Protein AF-A0A1I0D406-F1 (afdb_monomer_lite)

pLDDT: mean 74.61, std 15.65, range [43.16, 87.81]

InterPro domains:
  IPR025246 Transposase IS30-like HTH domain [PF13936] (12-55)

Radius of gyration: 12.5 Å; chains: 1; bounding box: 31×36×23 Å

Secondary structure (DSSP, 8-state):
---------PPTTPPPPHHHHHHHHHHHHHH---HHHHHHHTTS-HHHHHHHHHT-----

Structure (mmCIF, N/CA/C/O backbone):
data_AF-A0A1I0D406-F1
#
_entry.id   AF-A0A1I0D406-F1
#
loop_
_atom_site.group_PDB
_atom_site.id
_atom_site.type_symbol
_atom_site.label_atom_id
_atom_site.label_alt_id
_atom_site.label_comp_id
_atom_site.label_asym_id
_atom_site.label_entity_id
_atom_site.label_seq_id
_atom_site.pdbx_PDB_ins_code
_atom_site.Cartn_x
_atom_site.Cartn_y
_atom_site.Cartn_z
_atom_site.occupancy
_atom_site.B_iso_or_equiv
_atom_site.auth_seq_id
_atom_site.auth_comp_id
_atom_site.auth_asym_id
_atom_site.auth_atom_id
_atom_site.pdbx_PDB_model_num
ATOM 1 N N . MET A 1 1 ? 12.348 -30.931 -8.832 1.00 43.16 1 MET A N 1
ATOM 2 C CA . MET A 1 1 ? 12.968 -29.758 -8.186 1.00 43.16 1 MET A CA 1
ATOM 3 C C . MET A 1 1 ? 12.312 -28.520 -8.775 1.00 43.16 1 MET A C 1
ATOM 5 O O . MET A 1 1 ? 12.764 -28.033 -9.801 1.00 43.16 1 MET A O 1
ATOM 9 N N . CYS A 1 2 ? 11.178 -28.094 -8.221 1.00 48.06 2 CYS A N 1
ATOM 10 C CA . CYS A 1 2 ? 10.538 -26.852 -8.647 1.00 48.06 2 CYS A CA 1
ATOM 11 C C . CYS A 1 2 ? 11.322 -25.717 -7.990 1.00 48.06 2 CYS A C 1
ATOM 13 O O . CYS A 1 2 ? 11.387 -25.649 -6.767 1.00 48.06 2 CYS A O 1
ATOM 15 N N . GLN A 1 3 ? 12.019 -24.903 -8.778 1.00 45.59 3 GLN A N 1
ATOM 16 C CA . GLN A 1 3 ? 12.639 -23.697 -8.246 1.00 45.59 3 GLN A CA 1
ATOM 17 C C . GLN A 1 3 ? 11.527 -22.674 -8.008 1.00 45.59 3 GLN A C 1
ATOM 19 O O . GLN A 1 3 ? 11.130 -21.966 -8.929 1.00 45.59 3 GLN A O 1
ATOM 24 N N . ASP A 1 4 ? 11.041 -22.588 -6.771 1.00 43.84 4 ASP A N 1
ATOM 25 C CA . ASP A 1 4 ? 10.201 -21.489 -6.287 1.00 43.84 4 ASP A CA 1
ATOM 26 C C . ASP A 1 4 ? 11.060 -20.239 -6.060 1.00 43.84 4 ASP A C 1
ATOM 28 O O . ASP A 1 4 ? 11.164 -19.705 -4.958 1.00 43.84 4 ASP A O 1
ATOM 32 N N . ASN A 1 5 ? 11.723 -19.760 -7.113 1.00 45.59 5 ASN A N 1
ATOM 33 C CA . ASN A 1 5 ? 12.343 -18.447 -7.071 1.00 45.59 5 ASN A CA 1
ATOM 34 C C . ASN A 1 5 ? 11.279 -17.403 -7.422 1.00 45.59 5 ASN A C 1
ATOM 36 O O . ASN A 1 5 ? 11.302 -16.800 -8.492 1.00 45.59 5 ASN A O 1
ATOM 40 N N . 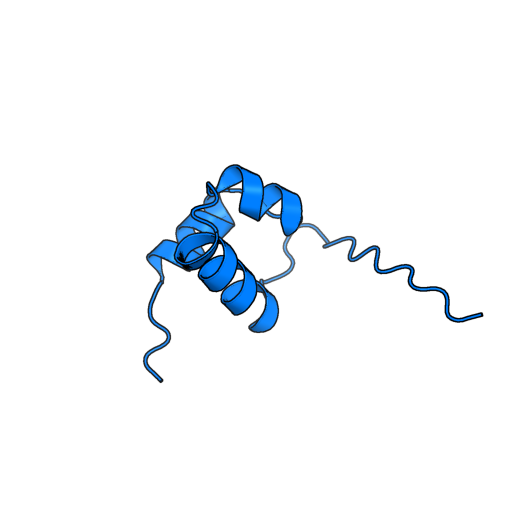CYS A 1 6 ? 10.338 -17.186 -6.502 1.00 44.19 6 CYS A N 1
ATOM 41 C CA . CYS A 1 6 ? 9.416 -16.052 -6.526 1.00 44.19 6 CYS A CA 1
ATOM 42 C C . CYS A 1 6 ? 10.155 -14.741 -6.192 1.00 44.19 6 CYS A C 1
ATOM 44 O O . CYS A 1 6 ? 9.652 -13.929 -5.416 1.00 44.19 6 CYS A O 1
ATOM 46 N N . ASN A 1 7 ? 11.335 -14.501 -6.775 1.00 45.44 7 ASN A N 1
ATOM 47 C CA . ASN A 1 7 ? 11.913 -13.163 -6.825 1.00 45.44 7 ASN A CA 1
ATOM 48 C C . ASN A 1 7 ? 11.069 -12.374 -7.822 1.00 45.44 7 ASN A C 1
ATOM 50 O O . ASN A 1 7 ? 11.409 -12.257 -8.997 1.00 45.44 7 ASN A O 1
ATOM 54 N N . THR A 1 8 ? 9.918 -11.879 -7.368 1.00 53.72 8 THR A N 1
ATOM 55 C CA . THR A 1 8 ? 9.169 -10.871 -8.117 1.00 53.72 8 THR A CA 1
ATOM 56 C C . THR A 1 8 ? 9.944 -9.566 -7.955 1.00 53.72 8 THR A C 1
ATOM 58 O O . THR A 1 8 ? 9.583 -8.709 -7.152 1.00 53.72 8 THR A O 1
ATOM 61 N N . GLU A 1 9 ? 11.085 -9.459 -8.637 1.00 56.94 9 GLU A N 1
ATOM 62 C CA . GLU A 1 9 ? 11.824 -8.208 -8.748 1.00 56.94 9 GLU A CA 1
ATOM 63 C C . GLU A 1 9 ? 10.964 -7.271 -9.591 1.00 56.94 9 GLU A C 1
ATOM 65 O O . GLU A 1 9 ? 10.962 -7.324 -10.822 1.00 56.94 9 GLU A O 1
ATOM 70 N N . ARG A 1 10 ? 10.140 -6.459 -8.922 1.00 61.16 10 ARG A N 1
ATOM 71 C CA . ARG A 1 10 ? 9.312 -5.477 -9.613 1.00 61.16 10 ARG A CA 1
ATOM 72 C C . ARG A 1 10 ? 10.222 -4.431 -10.219 1.00 61.16 10 ARG A C 1
ATOM 74 O O . ARG A 1 10 ? 11.018 -3.793 -9.529 1.00 61.16 10 ARG A O 1
ATOM 81 N N . SER A 1 11 ? 10.079 -4.226 -11.518 1.00 63.94 11 SER A N 1
ATOM 82 C CA . SER A 1 11 ? 10.776 -3.137 -12.189 1.00 63.94 11 SER A CA 1
ATOM 83 C C . SER A 1 11 ? 10.205 -1.794 -11.721 1.00 63.94 11 SER A C 1
ATOM 85 O O . SER A 1 11 ? 8.993 -1.643 -11.545 1.00 63.94 11 SER A O 1
ATOM 87 N N . LYS A 1 12 ? 11.068 -0.788 -11.517 1.00 59.47 12 LYS A N 1
ATOM 88 C CA . LYS A 1 12 ? 10.618 0.581 -11.206 1.00 59.47 12 LYS A CA 1
ATOM 89 C C . LYS A 1 12 ? 9.635 1.052 -12.285 1.00 59.47 12 LYS A C 1
ATOM 91 O O . LYS A 1 12 ? 10.002 1.130 -13.451 1.00 59.47 12 LYS A O 1
ATOM 96 N N . GLY A 1 13 ? 8.414 1.401 -11.877 1.00 64.56 13 GLY A N 1
ATOM 97 C CA . GLY A 1 13 ? 7.353 1.867 -12.781 1.00 64.56 13 GLY A CA 1
ATOM 98 C C . GLY A 1 13 ? 6.372 0.785 -13.238 1.00 64.56 13 GLY A C 1
ATOM 99 O O . GLY A 1 13 ? 5.460 1.092 -14.000 1.00 64.56 13 GLY A O 1
ATOM 100 N N . GLU A 1 14 ? 6.510 -0.454 -12.765 1.00 76.00 14 GLU A N 1
ATOM 101 C CA . GLU A 1 14 ? 5.500 -1.483 -12.998 1.00 76.00 14 GLU A CA 1
ATOM 102 C C . GLU A 1 14 ? 4.176 -1.120 -12.304 1.00 76.00 14 GLU A C 1
ATOM 104 O O . GLU A 1 14 ? 4.140 -0.735 -11.131 1.00 76.00 14 GLU A O 1
ATOM 109 N N . HIS A 1 15 ? 3.071 -1.228 -13.043 1.00 78.31 15 HIS A N 1
ATOM 110 C CA . HIS A 1 15 ? 1.740 -0.995 -12.497 1.00 78.31 15 HIS A CA 1
ATOM 111 C C . HIS A 1 15 ? 1.314 -2.149 -11.584 1.00 78.31 15 HIS A C 1
ATOM 113 O O . HIS A 1 15 ? 1.508 -3.321 -11.903 1.00 78.31 15 HIS A O 1
ATOM 119 N N . LEU A 1 16 ? 0.666 -1.810 -10.466 1.00 79.69 16 LEU A N 1
ATOM 120 C CA . LEU A 1 16 ? 0.069 -2.801 -9.573 1.00 79.69 16 LEU A CA 1
ATOM 121 C C . LEU A 1 16 ? -0.994 -3.614 -10.312 1.00 79.69 16 LEU A C 1
ATOM 123 O O . LEU A 1 16 ? -1.897 -3.057 -10.944 1.00 79.69 16 LEU A O 1
ATOM 127 N N . THR A 1 17 ? -0.894 -4.935 -10.206 1.00 84.12 17 THR A N 1
ATOM 128 C CA . THR A 1 17 ? -1.892 -5.848 -10.759 1.00 84.12 17 THR A CA 1
ATOM 129 C C . THR A 1 17 ? -3.113 -5.920 -9.843 1.00 84.12 17 THR A C 1
ATOM 131 O O . THR A 1 17 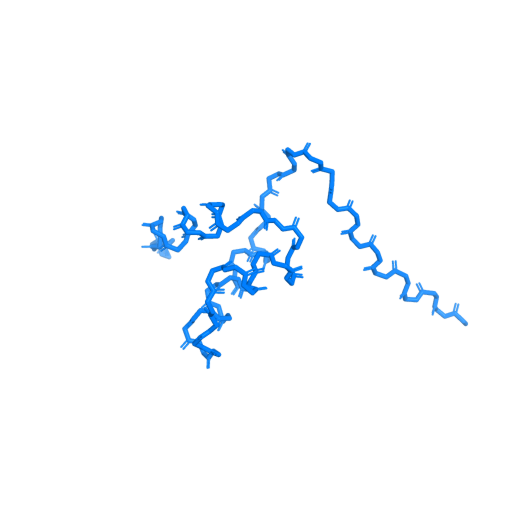? -3.062 -5.538 -8.673 1.00 84.12 17 THR A O 1
ATOM 134 N N . TYR A 1 18 ? -4.223 -6.469 -10.342 1.00 81.94 18 TYR A N 1
ATOM 135 C CA . TYR A 1 18 ? -5.406 -6.724 -9.511 1.00 81.94 18 TYR A CA 1
ATOM 136 C C . TYR A 1 18 ? -5.070 -7.566 -8.267 1.00 81.94 18 TYR A C 1
ATOM 138 O O . TYR A 1 18 ? -5.532 -7.264 -7.171 1.00 81.94 18 TYR A O 1
ATOM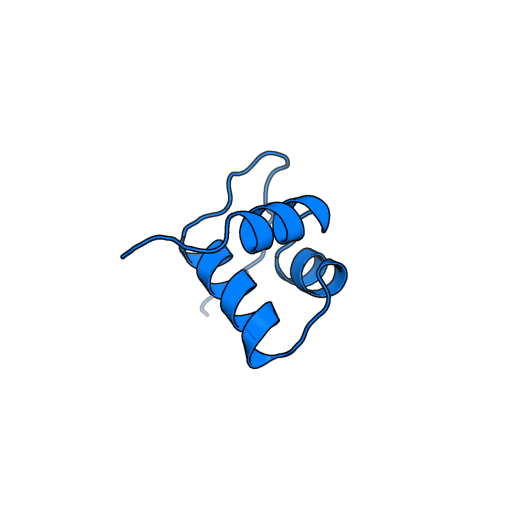 146 N N . LYS A 1 19 ? -4.183 -8.563 -8.405 1.00 82.81 19 LYS A N 1
ATOM 147 C CA . LYS A 1 19 ? -3.720 -9.385 -7.275 1.00 82.81 19 LYS A CA 1
ATOM 148 C C . LYS A 1 19 ? -2.985 -8.560 -6.218 1.00 82.81 19 LYS A C 1
ATOM 150 O O . LYS A 1 19 ? -3.172 -8.806 -5.031 1.00 82.81 19 LYS A O 1
ATOM 155 N N . ASP A 1 20 ? -2.169 -7.591 -6.632 1.00 84.44 20 ASP A N 1
ATOM 156 C CA . ASP A 1 20 ? -1.490 -6.688 -5.699 1.00 84.44 20 ASP A CA 1
ATOM 157 C C . ASP A 1 20 ? -2.487 -5.816 -4.937 1.00 84.44 20 ASP A C 1
ATOM 159 O O . ASP A 1 20 ? -2.354 -5.660 -3.729 1.00 84.44 20 ASP A O 1
ATOM 163 N N . ARG A 1 21 ? -3.513 -5.291 -5.618 1.00 84.31 21 ARG A N 1
ATOM 164 C CA . ARG A 1 21 ? -4.567 -4.483 -4.981 1.00 84.31 21 ARG A CA 1
ATOM 165 C C . ARG A 1 21 ? -5.341 -5.276 -3.933 1.00 84.31 21 ARG A C 1
ATOM 167 O O . ARG A 1 21 ? -5.505 -4.794 -2.819 1.00 84.31 21 ARG A O 1
ATOM 174 N N . VAL A 1 22 ? -5.734 -6.509 -4.261 1.00 86.50 22 VAL A N 1
ATOM 175 C CA . VAL A 1 22 ? -6.405 -7.415 -3.313 1.00 86.50 22 VAL A CA 1
ATOM 176 C C . VAL A 1 22 ? -5.502 -7.720 -2.115 1.00 86.50 22 VAL A C 1
ATOM 178 O O . VAL A 1 22 ? -5.970 -7.717 -0.979 1.00 86.50 22 VAL A O 1
ATOM 181 N N . LYS A 1 23 ? -4.194 -7.927 -2.333 1.00 87.25 23 LYS A N 1
ATOM 182 C CA . LYS A 1 23 ? -3.233 -8.085 -1.231 1.00 87.25 23 LYS A CA 1
ATOM 183 C C . LYS A 1 23 ? -3.147 -6.831 -0.365 1.00 87.25 23 LYS A C 1
ATOM 185 O O . LYS A 1 23 ? -3.202 -6.963 0.849 1.00 87.25 23 LYS A O 1
ATOM 190 N N . ILE A 1 24 ? -3.032 -5.639 -0.955 1.00 86.88 24 ILE A N 1
ATOM 191 C CA . ILE A 1 24 ? -2.993 -4.370 -0.208 1.00 86.88 24 ILE A CA 1
ATOM 192 C C . ILE A 1 24 ? -4.231 -4.239 0.684 1.00 86.88 24 ILE A C 1
ATOM 194 O O . ILE A 1 24 ? -4.095 -3.958 1.871 1.00 86.88 24 ILE A O 1
ATOM 198 N N . GLU A 1 25 ? -5.417 -4.483 0.127 1.00 85.56 25 GLU A N 1
ATOM 199 C CA . GLU A 1 25 ? -6.683 -4.392 0.854 1.00 85.56 25 GLU A CA 1
ATOM 200 C C . GLU A 1 25 ? -6.772 -5.423 1.984 1.00 85.56 25 GLU A C 1
ATOM 202 O O . GLU A 1 25 ? -7.135 -5.078 3.105 1.00 85.56 25 GLU A O 1
ATOM 207 N N . HIS A 1 26 ? -6.379 -6.672 1.725 1.00 87.31 26 HIS A N 1
ATOM 208 C CA . HIS A 1 26 ? -6.345 -7.727 2.734 1.00 87.31 26 HIS A CA 1
ATOM 209 C C . HIS A 1 26 ? -5.366 -7.405 3.872 1.00 87.31 26 HIS A C 1
ATOM 211 O O . HIS A 1 26 ? -5.715 -7.534 5.042 1.00 87.31 26 HIS A O 1
ATOM 217 N N . LEU A 1 27 ? -4.151 -6.956 3.548 1.00 87.38 27 LEU A N 1
ATOM 218 C CA . LEU A 1 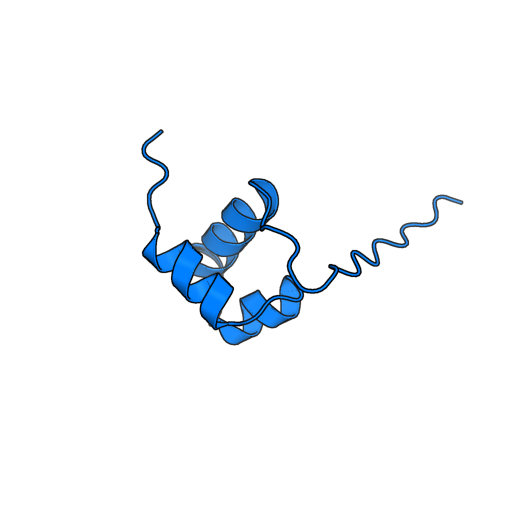27 ? -3.133 -6.614 4.543 1.00 87.38 27 LEU A CA 1
ATOM 219 C C . LEU A 1 27 ? -3.545 -5.399 5.384 1.00 87.38 27 LEU A C 1
ATOM 221 O O . LEU A 1 27 ? -3.285 -5.376 6.585 1.00 87.38 27 LEU A O 1
ATOM 225 N N . TYR A 1 28 ? -4.207 -4.418 4.770 1.00 86.62 28 TYR A N 1
ATOM 226 C CA . TYR A 1 28 ? -4.683 -3.228 5.464 1.00 86.62 28 TYR A CA 1
ATOM 227 C C . TYR A 1 28 ? -5.910 -3.519 6.341 1.00 86.62 28 TYR A C 1
ATOM 229 O O . TYR A 1 28 ? -5.900 -3.181 7.516 1.00 86.62 28 TYR A O 1
ATOM 237 N N . ASN A 1 29 ? -6.935 -4.193 5.805 1.00 84.19 29 ASN A N 1
ATOM 238 C CA . ASN A 1 29 ? -8.193 -4.432 6.524 1.00 84.19 29 ASN A CA 1
ATOM 239 C C . ASN A 1 29 ? -8.144 -5.623 7.492 1.00 84.19 29 ASN A C 1
ATOM 241 O O . ASN A 1 29 ? -8.838 -5.601 8.503 1.00 84.19 29 ASN A O 1
ATOM 245 N N . GLN A 1 30 ? -7.396 -6.689 7.180 1.00 83.88 30 GLN A N 1
ATOM 246 C CA . GLN A 1 30 ? -7.384 -7.907 8.007 1.00 83.88 30 GLN A CA 1
ATOM 247 C C . GLN A 1 30 ? -6.187 -7.987 8.950 1.00 83.88 30 GLN A C 1
ATOM 249 O O . GLN A 1 30 ? -6.310 -8.554 10.031 1.00 83.88 30 GLN A O 1
ATOM 254 N N . GLN A 1 31 ? -5.028 -7.466 8.540 1.00 82.00 31 GLN A N 1
ATOM 255 C CA . GLN A 1 31 ? -3.799 -7.537 9.339 1.00 82.00 31 GLN A CA 1
ATOM 256 C C . GLN A 1 31 ? -3.440 -6.207 10.010 1.00 82.00 31 GLN A C 1
ATOM 258 O O . GLN A 1 31 ? -2.415 -6.154 10.685 1.00 82.00 31 GLN A O 1
ATOM 263 N N . ASP A 1 32 ? -4.250 -5.157 9.816 1.00 84.25 32 ASP A N 1
ATOM 264 C CA . ASP A 1 32 ? -4.041 -3.799 10.349 1.00 84.25 32 ASP A CA 1
ATOM 265 C C . ASP A 1 32 ? -2.604 -3.282 10.113 1.00 84.25 32 ASP A C 1
ATOM 267 O O . ASP A 1 32 ? -2.023 -2.538 10.904 1.00 84.25 32 ASP A O 1
ATOM 271 N N . LYS A 1 33 ? -1.977 -3.729 9.014 1.00 86.81 33 LYS A N 1
ATOM 272 C CA . LYS A 1 33 ? -0.586 -3.397 8.702 1.00 86.81 33 LYS A CA 1
ATOM 273 C C . LYS A 1 33 ? -0.483 -1.959 8.222 1.00 86.81 33 LYS A C 1
ATOM 275 O O . LYS A 1 33 ? -1.320 -1.458 7.465 1.00 86.81 33 LYS A O 1
ATOM 280 N N . ASN A 1 34 ? 0.621 -1.307 8.571 1.00 87.81 34 ASN A N 1
ATOM 281 C CA . ASN A 1 34 ? 0.849 0.063 8.137 1.00 87.81 34 ASN A CA 1
ATOM 282 C C . ASN A 1 34 ? 1.293 0.118 6.660 1.00 87.81 34 ASN A C 1
ATOM 284 O O . ASN A 1 34 ? 1.943 -0.796 6.146 1.00 87.81 34 ASN A O 1
ATOM 288 N N . PHE A 1 35 ? 1.037 1.236 5.971 1.00 86.38 35 PHE A N 1
ATOM 289 C CA . PHE A 1 35 ? 1.345 1.392 4.537 1.00 86.38 35 PHE A CA 1
ATOM 290 C C . PHE A 1 35 ? 2.816 1.120 4.186 1.00 86.38 35 PHE A C 1
ATOM 292 O O . PHE A 1 35 ? 3.127 0.669 3.085 1.00 86.38 35 PHE A O 1
ATOM 299 N N . ALA A 1 36 ? 3.733 1.408 5.114 1.00 87.19 36 ALA A N 1
ATOM 300 C CA . ALA A 1 36 ? 5.160 1.153 4.938 1.00 87.19 36 ALA A CA 1
ATOM 301 C C . ALA A 1 36 ? 5.503 -0.346 4.962 1.00 87.19 36 ALA A C 1
ATOM 303 O O . ALA A 1 36 ? 6.381 -0.778 4.217 1.00 87.19 36 ALA A O 1
ATOM 304 N N . GLU A 1 37 ? 4.815 -1.134 5.788 1.00 87.00 37 GLU A N 1
ATOM 305 C CA . GLU A 1 37 ? 5.019 -2.583 5.882 1.00 87.00 37 GLU A CA 1
ATOM 306 C C . GLU A 1 37 ? 4.458 -3.284 4.650 1.00 87.00 37 GLU A C 1
ATOM 308 O O . GLU A 1 37 ? 5.155 -4.074 4.019 1.00 87.00 37 GLU A O 1
ATOM 313 N N . ILE A 1 38 ? 3.248 -2.896 4.242 1.00 87.38 38 ILE A N 1
ATOM 314 C CA . ILE A 1 38 ? 2.612 -3.370 3.009 1.00 87.38 38 ILE A CA 1
ATOM 315 C C . ILE A 1 38 ? 3.492 -3.038 1.793 1.00 87.38 38 ILE A C 1
ATOM 317 O O . ILE A 1 38 ? 3.697 -3.876 0.918 1.00 87.38 38 ILE A O 1
ATOM 321 N N . GLY A 1 39 ? 4.072 -1.833 1.763 1.00 86.25 39 GLY A N 1
ATOM 322 C CA . GLY A 1 39 ? 5.005 -1.420 0.717 1.00 86.25 39 GLY A CA 1
ATOM 323 C C . GLY A 1 39 ? 6.262 -2.289 0.668 1.00 86.25 39 GLY A C 1
ATOM 324 O O . GLY A 1 39 ? 6.656 -2.736 -0.406 1.00 86.25 39 GLY A O 1
ATOM 325 N N . ARG A 1 40 ? 6.860 -2.607 1.824 1.00 85.31 40 ARG A N 1
ATOM 326 C CA . ARG A 1 40 ? 8.011 -3.523 1.894 1.00 85.31 40 ARG A CA 1
ATOM 327 C C . ARG A 1 40 ? 7.660 -4.930 1.412 1.00 85.31 40 ARG A C 1
ATOM 329 O O . ARG A 1 40 ? 8.441 -5.510 0.665 1.00 85.31 40 ARG A O 1
ATOM 336 N N . GLU A 1 41 ? 6.495 -5.445 1.794 1.00 84.38 41 GLU A N 1
ATOM 337 C CA . GLU A 1 41 ? 6.034 -6.791 1.428 1.00 84.38 41 GLU A CA 1
ATOM 338 C C . GLU A 1 41 ? 5.722 -6.919 -0.073 1.00 84.38 41 GLU A C 1
ATOM 340 O O . GLU A 1 41 ? 5.962 -7.961 -0.677 1.00 84.38 41 GLU A O 1
ATOM 345 N N . LEU A 1 42 ? 5.249 -5.837 -0.696 1.00 80.69 42 LEU A N 1
ATOM 346 C CA . LEU A 1 42 ? 4.925 -5.774 -2.127 1.00 80.69 42 LEU A CA 1
ATOM 347 C C . LEU A 1 42 ? 6.032 -5.153 -2.990 1.00 80.69 42 LEU A C 1
ATOM 349 O O . LEU A 1 42 ? 5.822 -4.941 -4.187 1.00 80.69 42 LEU A O 1
ATOM 353 N N . ASN A 1 43 ? 7.182 -4.832 -2.388 1.00 81.44 43 ASN A N 1
ATOM 354 C CA . ASN A 1 43 ? 8.285 -4.103 -3.015 1.00 81.44 43 ASN A CA 1
ATOM 355 C C . ASN A 1 43 ? 7.819 -2.820 -3.743 1.00 81.44 43 ASN A C 1
ATOM 357 O O . ASN A 1 43 ? 8.204 -2.535 -4.874 1.00 81.44 43 ASN A O 1
ATOM 361 N N . CYS A 1 44 ? 6.936 -2.049 -3.111 1.00 79.12 44 CYS A N 1
ATOM 362 C CA . CYS A 1 44 ? 6.404 -0.805 -3.653 1.00 79.12 44 CYS A CA 1
ATOM 363 C C . CYS A 1 44 ? 6.478 0.335 -2.632 1.00 79.12 44 CYS A C 1
ATOM 365 O O . CYS A 1 44 ? 6.623 0.131 -1.426 1.00 79.12 44 CYS A O 1
ATOM 367 N N . ASP A 1 45 ? 6.405 1.571 -3.123 1.00 85.38 45 ASP A N 1
ATOM 368 C CA . ASP A 1 45 ? 6.458 2.732 -2.244 1.00 85.38 45 ASP A CA 1
ATOM 369 C C . ASP A 1 45 ? 5.183 2.844 -1.392 1.00 85.38 45 ASP A C 1
ATOM 371 O O . ASP A 1 45 ? 4.066 2.623 -1.873 1.00 85.38 45 ASP A O 1
ATOM 375 N N . ARG A 1 46 ? 5.337 3.266 -0.131 1.00 86.94 46 ARG A N 1
ATOM 376 C CA . ARG A 1 46 ? 4.212 3.491 0.794 1.00 86.94 46 ARG A CA 1
ATOM 377 C C . ARG A 1 46 ? 3.156 4.441 0.219 1.00 86.94 46 ARG A C 1
ATOM 379 O O . ARG A 1 46 ? 1.979 4.336 0.556 1.00 86.94 46 ARG A O 1
ATOM 386 N N . THR A 1 47 ? 3.562 5.395 -0.624 1.00 86.25 47 THR A N 1
ATOM 387 C CA . THR A 1 47 ? 2.648 6.340 -1.275 1.00 86.25 47 THR A CA 1
ATOM 388 C C . THR A 1 47 ? 1.801 5.654 -2.334 1.00 86.25 47 THR A C 1
ATOM 390 O O . THR A 1 47 ? 0.634 6.008 -2.473 1.00 86.25 47 THR A O 1
ATOM 393 N N . THR A 1 48 ? 2.338 4.647 -3.027 1.00 85.19 48 THR A N 1
ATOM 394 C CA . THR A 1 48 ? 1.570 3.807 -3.949 1.00 85.19 48 THR A CA 1
ATOM 395 C C . THR A 1 48 ? 0.509 3.033 -3.179 1.00 85.19 48 THR A C 1
ATOM 397 O O . THR A 1 48 ? -0.663 3.135 -3.521 1.00 85.19 48 THR A O 1
ATOM 400 N N . VAL A 1 49 ? 0.883 2.371 -2.079 1.00 86.81 49 VAL A N 1
ATOM 401 C CA . VAL A 1 49 ? -0.075 1.677 -1.201 1.00 86.81 49 VAL A CA 1
ATOM 402 C C . VAL A 1 49 ? -1.157 2.639 -0.708 1.00 86.81 49 VAL A C 1
ATOM 404 O O . VAL A 1 49 ? -2.343 2.361 -0.845 1.00 86.81 49 VAL A O 1
ATOM 407 N N . SER A 1 50 ? -0.767 3.813 -0.206 1.00 86.62 50 SER A N 1
ATOM 408 C CA . SER A 1 50 ? -1.717 4.822 0.270 1.00 86.62 50 SER A CA 1
ATOM 409 C C . SER A 1 50 ? -2.660 5.311 -0.833 1.00 86.62 50 SER A C 1
ATOM 411 O O . SER A 1 50 ? -3.843 5.504 -0.570 1.00 86.62 50 SER A O 1
ATOM 413 N N . ARG A 1 51 ? -2.171 5.499 -2.066 1.00 84.81 51 ARG A N 1
ATOM 414 C CA . ARG A 1 51 ? -3.006 5.877 -3.217 1.00 84.81 51 ARG A CA 1
ATOM 415 C C . ARG A 1 51 ? -3.999 4.785 -3.581 1.00 84.81 51 ARG A C 1
ATOM 417 O O . ARG A 1 51 ? -5.127 5.128 -3.900 1.00 84.81 51 ARG A O 1
ATOM 424 N N . GLU A 1 52 ? -3.605 3.517 -3.527 1.00 84.38 52 GLU A N 1
ATOM 425 C CA . GLU A 1 52 ? -4.517 2.408 -3.821 1.00 84.38 52 GLU A CA 1
ATOM 426 C C . GLU A 1 52 ? -5.568 2.232 -2.722 1.00 84.38 52 GLU A C 1
ATOM 428 O O . GLU A 1 52 ? -6.742 2.090 -3.042 1.00 84.38 52 GLU A O 1
ATOM 433 N N . VAL A 1 53 ? -5.183 2.346 -1.445 1.00 83.56 53 VAL A N 1
ATOM 434 C CA . VAL A 1 53 ? -6.138 2.324 -0.322 1.00 83.56 53 VAL A CA 1
ATOM 435 C C . VAL A 1 53 ? -7.089 3.525 -0.388 1.00 83.56 53 VAL A C 1
ATOM 437 O O . VAL A 1 53 ? -8.286 3.368 -0.189 1.00 83.56 53 VAL A O 1
ATOM 440 N N . LYS A 1 54 ? -6.595 4.723 -0.737 1.00 82.06 54 LYS A N 1
ATOM 441 C CA . LYS A 1 54 ? -7.434 5.925 -0.933 1.00 82.06 54 LYS A CA 1
ATOM 442 C C . LYS A 1 54 ? -8.303 5.876 -2.185 1.00 82.06 54 LYS A C 1
ATOM 444 O O . LYS A 1 54 ? -9.365 6.483 -2.193 1.00 82.06 54 LYS A O 1
ATOM 449 N N . LYS A 1 55 ? -7.853 5.191 -3.238 1.00 77.31 55 LYS A N 1
ATOM 450 C CA . LYS A 1 55 ? -8.692 4.837 -4.390 1.00 77.31 55 LYS A CA 1
ATOM 451 C C . LYS A 1 55 ? -9.768 3.823 -4.020 1.00 77.31 55 LYS A C 1
ATOM 453 O O 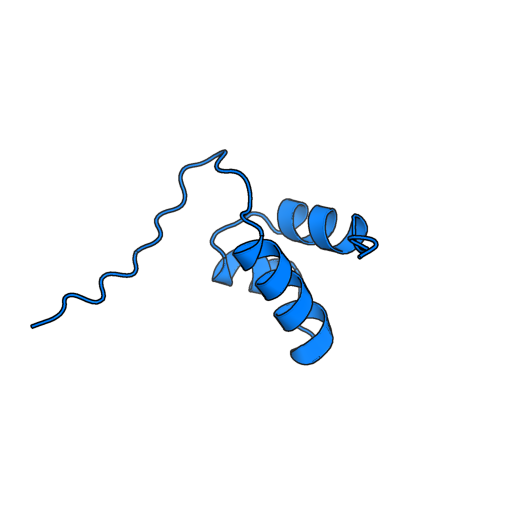. LYS A 1 55 ? -10.613 3.559 -4.865 1.00 77.31 55 LYS A O 1
ATOM 458 N N . GLY A 1 56 ? -9.688 3.248 -2.817 1.00 63.78 56 GLY A N 1
ATOM 459 C CA . GLY A 1 56 ? -10.562 2.224 -2.279 1.00 63.78 56 GLY A CA 1
ATOM 460 C C . GLY A 1 56 ? -12.014 2.435 -2.659 1.00 63.78 56 GLY A C 1
ATOM 461 O O . GLY A 1 56 ? -12.674 3.302 -2.108 1.00 63.78 56 GLY A O 1
ATOM 462 N N . THR A 1 57 ? -12.410 1.630 -3.639 1.00 55.06 57 THR A N 1
ATOM 463 C CA . THR A 1 57 ? -13.687 0.973 -3.929 1.00 55.06 57 THR A CA 1
ATOM 464 C C . THR A 1 57 ? -13.635 0.727 -5.427 1.00 55.06 57 THR A C 1
ATOM 466 O O . THR A 1 57 ? -13.969 1.594 -6.233 1.00 55.06 57 THR A O 1
ATOM 469 N N . ILE A 1 58 ? -13.156 -0.454 -5.822 1.00 50.66 58 ILE A N 1
ATOM 470 C CA . ILE A 1 58 ? -13.641 -1.020 -7.077 1.00 50.66 58 ILE A CA 1
ATOM 471 C C . ILE A 1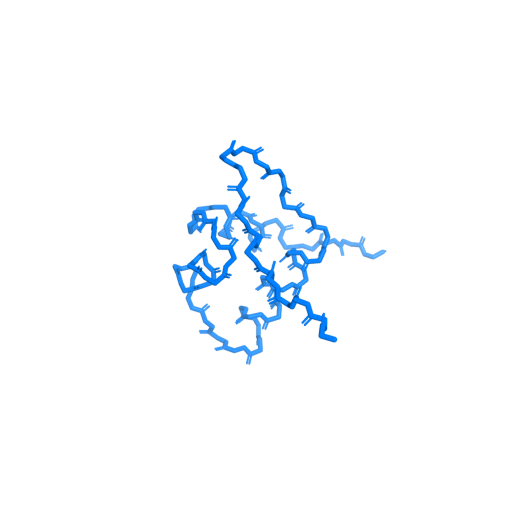 58 ? -15.116 -1.287 -6.779 1.00 50.66 58 ILE A C 1
ATOM 473 O O . ILE A 1 58 ? -15.430 -2.241 -6.071 1.00 50.66 58 ILE A O 1
ATOM 477 N N . GLU A 1 59 ? -15.993 -0.368 -7.185 1.00 43.34 59 GLU A N 1
ATOM 478 C CA . GLU A 1 59 ? -17.418 -0.666 -7.284 1.00 43.34 59 GLU A CA 1
ATOM 479 C C . GLU A 1 59 ? -17.523 -1.908 -8.180 1.00 43.34 59 GLU A C 1
ATOM 481 O O . GLU A 1 59 ? -17.006 -1.909 -9.301 1.00 43.34 59 GLU A O 1
ATOM 486 N N . ILE A 1 60 ? -18.029 -2.998 -7.597 1.00 45.75 60 ILE A N 1
ATOM 487 C CA . ILE A 1 60 ? -18.144 -4.326 -8.216 1.00 45.75 60 ILE A CA 1
ATOM 488 C C . ILE A 1 60 ? -19.123 -4.258 -9.387 1.00 45.75 60 ILE A C 1
ATOM 490 O O . ILE A 1 60 ? -20.190 -3.629 -9.209 1.00 45.75 60 ILE A O 1
#

Organism: NCBI:txid54121

Sequence (60 aa):
MCQDNCNTERSKGEHLTYKDRVKIEHLYNQQDKNFAEIGRELNCDRTTVSREVKKGTIEI

Foldseek 3Di:
DDPPPPPPVDDVPDDDDPVLLVQLCCCCVPVVDQLPVSCVVVVHDSVNSVVSVVVPDPPD